Protein AF-A0A429ILK6-F1 (afdb_monomer)

Structure (mmCIF, N/CA/C/O backbone):
data_AF-A0A429ILK6-F1
#
_entry.id   AF-A0A429ILK6-F1
#
loop_
_atom_site.group_PDB
_atom_site.id
_atom_site.type_symbol
_atom_site.label_atom_id
_atom_site.label_alt_id
_atom_site.label_comp_id
_atom_site.label_asym_id
_atom_site.label_entity_id
_atom_site.label_seq_id
_atom_site.pdbx_PDB_ins_code
_atom_site.Cartn_x
_atom_site.Cartn_y
_atom_site.Cartn_z
_atom_site.occupancy
_atom_site.B_iso_or_equiv
_atom_site.auth_seq_id
_atom_site.auth_comp_id
_atom_site.auth_asym_id
_atom_site.auth_atom_id
_atom_site.pdbx_PDB_model_num
ATOM 1 N N . MET A 1 1 ? 12.399 -6.427 -43.092 1.00 39.56 1 MET A N 1
ATOM 2 C CA . MET A 1 1 ? 12.351 -5.036 -42.607 1.00 39.56 1 MET A CA 1
ATOM 3 C C . MET A 1 1 ? 11.543 -5.068 -41.330 1.00 39.56 1 MET A C 1
ATOM 5 O O . MET A 1 1 ? 10.327 -5.148 -41.401 1.00 39.56 1 MET A O 1
ATOM 9 N N . GLY A 1 2 ? 12.221 -5.224 -40.192 1.00 40.06 2 GLY A N 1
ATOM 10 C CA . GLY A 1 2 ? 11.548 -5.220 -38.898 1.00 40.06 2 GLY A CA 1
ATOM 11 C C . GLY A 1 2 ? 11.160 -3.787 -38.594 1.00 40.06 2 GLY A C 1
ATOM 12 O O . GLY A 1 2 ? 12.019 -2.909 -38.651 1.00 40.06 2 GLY A O 1
ATOM 13 N N . GLU A 1 3 ? 9.881 -3.549 -38.343 1.00 42.81 3 GLU A N 1
ATOM 14 C CA . GLU A 1 3 ? 9.401 -2.296 -37.779 1.00 42.81 3 GLU A CA 1
ATOM 15 C C . GLU A 1 3 ? 10.062 -2.149 -36.404 1.00 42.81 3 GLU A C 1
ATOM 17 O O . GLU A 1 3 ? 9.573 -2.654 -35.396 1.00 42.81 3 GLU A O 1
ATOM 22 N N . GLN A 1 4 ? 11.252 -1.542 -36.373 1.00 47.75 4 GLN A N 1
ATOM 23 C CA . GLN A 1 4 ? 11.867 -1.082 -35.141 1.00 47.75 4 GLN A CA 1
ATOM 24 C C . GLN A 1 4 ? 10.926 -0.012 -34.611 1.00 47.75 4 GLN A C 1
ATOM 26 O O . GLN A 1 4 ? 10.974 1.142 -35.040 1.00 47.75 4 GLN A O 1
ATOM 31 N N . TYR A 1 5 ? 10.030 -0.413 -33.710 1.00 50.50 5 TYR A N 1
ATOM 32 C CA . TYR A 1 5 ? 9.429 0.509 -32.768 1.00 50.50 5 TYR A CA 1
ATOM 33 C C . TYR A 1 5 ? 10.596 1.267 -32.153 1.00 50.50 5 TYR A C 1
ATOM 35 O O . TYR A 1 5 ? 11.380 0.714 -31.385 1.00 50.50 5 TYR A O 1
ATOM 43 N N . LYS A 1 6 ? 10.772 2.510 -32.600 1.00 58.59 6 LYS A N 1
ATOM 44 C CA . LYS A 1 6 ? 11.774 3.430 -32.091 1.00 58.59 6 LYS A CA 1
ATOM 45 C C . LYS A 1 6 ? 11.277 3.825 -30.708 1.00 58.59 6 LYS A C 1
ATOM 47 O O . LYS A 1 6 ? 10.579 4.821 -30.554 1.00 58.59 6 LYS A O 1
ATOM 52 N N . VAL A 1 7 ? 11.481 2.928 -29.749 1.00 66.19 7 VAL A N 1
ATOM 53 C CA . VAL A 1 7 ? 11.065 3.136 -28.373 1.00 66.19 7 VAL A CA 1
ATOM 54 C C . VAL A 1 7 ? 11.860 4.317 -27.859 1.00 66.19 7 VAL A C 1
ATOM 56 O O . VAL A 1 7 ? 13.089 4.303 -27.863 1.00 66.19 7 VAL A O 1
ATOM 59 N N . ASP A 1 8 ? 11.142 5.370 -27.481 1.00 77.44 8 ASP A N 1
ATOM 60 C CA . ASP A 1 8 ? 11.756 6.553 -26.911 1.00 77.44 8 ASP A CA 1
ATOM 61 C C . ASP A 1 8 ? 12.232 6.215 -25.492 1.00 77.44 8 ASP A C 1
ATOM 63 O O . ASP A 1 8 ? 11.462 6.192 -24.529 1.00 77.44 8 ASP A O 1
ATOM 67 N N . LEU A 1 9 ? 13.522 5.896 -25.382 1.00 76.62 9 LEU A N 1
ATOM 68 C CA . LEU A 1 9 ? 14.194 5.586 -24.122 1.00 76.62 9 LEU A CA 1
ATOM 69 C C . LEU A 1 9 ? 14.040 6.713 -23.091 1.00 76.62 9 LEU A C 1
ATOM 71 O O . LEU A 1 9 ? 13.988 6.444 -21.890 1.00 76.62 9 LEU A O 1
ATOM 75 N N . HIS A 1 10 ? 13.942 7.964 -23.549 1.00 79.12 10 HIS A N 1
ATOM 76 C CA . HIS A 1 10 ? 13.746 9.116 -22.677 1.00 79.12 10 HIS A CA 1
ATOM 77 C C . HIS A 1 10 ? 12.329 9.133 -22.095 1.00 79.12 10 HIS A C 1
ATOM 79 O O . HIS A 1 10 ? 12.144 9.432 -20.916 1.00 79.12 10 HIS A O 1
ATOM 85 N N . GLU A 1 11 ? 11.327 8.749 -22.886 1.00 82.62 11 GLU A N 1
ATOM 86 C CA . GLU A 1 11 ? 9.953 8.644 -22.395 1.00 82.62 11 GLU A CA 1
ATOM 87 C C . GLU A 1 11 ? 9.784 7.487 -21.402 1.00 82.62 11 GLU A C 1
ATOM 89 O O . GLU A 1 11 ? 9.126 7.646 -20.374 1.00 82.62 11 GLU A O 1
ATOM 94 N N . LEU A 1 12 ? 10.456 6.352 -21.623 1.00 83.75 12 LEU A N 1
ATOM 95 C CA . LEU A 1 12 ? 10.496 5.274 -20.628 1.00 83.75 12 LEU A CA 1
ATOM 96 C C . LEU A 1 12 ? 11.141 5.724 -19.306 1.00 83.75 12 LEU A C 1
ATOM 98 O O . LEU A 1 12 ? 10.641 5.376 -18.236 1.00 83.75 12 LEU A O 1
ATOM 102 N N . ASP A 1 13 ? 12.215 6.520 -19.351 1.00 81.81 13 ASP A N 1
ATOM 103 C CA . ASP A 1 13 ? 12.833 7.087 -18.144 1.00 81.81 13 ASP A CA 1
ATOM 104 C C . ASP A 1 13 ? 11.884 8.050 -17.409 1.00 81.81 13 ASP A C 1
ATOM 106 O O . ASP A 1 13 ? 11.765 7.992 -16.181 1.00 81.81 13 ASP A O 1
ATOM 110 N N . ASN A 1 14 ? 11.143 8.885 -18.146 1.00 87.38 14 ASN A N 1
ATOM 111 C CA . ASN A 1 14 ? 10.113 9.751 -17.570 1.00 87.38 14 ASN A CA 1
ATOM 112 C C . ASN A 1 14 ? 9.033 8.942 -16.844 1.00 87.38 14 ASN A C 1
ATOM 114 O O . ASN A 1 14 ? 8.695 9.260 -1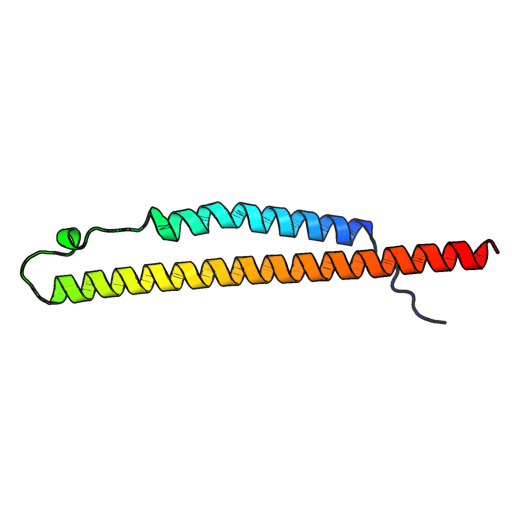5.700 1.00 87.38 14 ASN A O 1
ATOM 118 N N . VAL A 1 15 ? 8.530 7.876 -17.472 1.00 87.50 15 VAL A N 1
ATOM 119 C CA . VAL A 1 15 ? 7.517 6.987 -16.886 1.00 87.50 15 VAL A CA 1
ATOM 120 C C . VAL A 1 15 ? 8.043 6.320 -15.614 1.00 87.50 15 VAL A C 1
ATOM 122 O O . VAL A 1 15 ? 7.365 6.348 -14.588 1.00 87.50 15 VAL A O 1
ATOM 125 N N . VAL A 1 16 ? 9.275 5.796 -15.619 1.00 86.44 16 VAL A N 1
ATOM 126 C CA . VAL A 1 16 ? 9.897 5.209 -14.415 1.00 86.44 16 VAL A CA 1
ATOM 127 C C . VAL A 1 16 ? 9.979 6.235 -13.281 1.00 86.44 16 VAL A C 1
ATOM 129 O O . VAL A 1 16 ? 9.636 5.924 -12.138 1.00 86.44 16 VAL A O 1
ATOM 132 N N . ARG A 1 17 ? 10.390 7.475 -13.571 1.00 89.12 17 ARG A N 1
ATOM 133 C CA . ARG A 1 17 ? 10.458 8.545 -12.560 1.00 89.12 17 ARG A CA 1
ATOM 134 C C . ARG A 1 17 ? 9.082 8.911 -12.011 1.00 89.12 17 ARG A C 1
ATOM 136 O O . ARG A 1 17 ? 8.960 9.136 -10.808 1.00 89.12 17 ARG A O 1
ATOM 143 N N . GLN A 1 18 ? 8.062 8.979 -12.864 1.00 91.81 18 GLN A N 1
ATOM 144 C CA . GLN A 1 18 ? 6.688 9.258 -12.444 1.00 91.81 18 GLN A CA 1
ATOM 145 C C . GLN A 1 18 ? 6.135 8.142 -11.553 1.00 91.81 18 GLN A C 1
ATOM 147 O O . GLN A 1 18 ? 5.574 8.440 -10.502 1.00 91.81 18 GLN A O 1
ATOM 152 N N . LEU A 1 19 ? 6.363 6.874 -11.909 1.00 89.38 19 LEU A N 1
ATOM 153 C CA . LEU A 1 19 ? 5.956 5.726 -11.094 1.00 89.38 19 LEU A CA 1
ATOM 154 C C . LEU A 1 19 ? 6.667 5.711 -9.735 1.00 89.38 19 LEU A C 1
ATOM 156 O O . LEU A 1 19 ? 6.014 5.520 -8.714 1.00 89.38 19 LEU A O 1
ATOM 160 N N . LYS A 1 20 ? 7.977 5.994 -9.693 1.00 86.88 20 LYS A N 1
ATOM 161 C CA . LYS A 1 20 ? 8.737 6.092 -8.431 1.00 86.88 20 LYS A CA 1
ATOM 162 C C . LYS A 1 20 ? 8.232 7.230 -7.535 1.00 86.88 20 LYS A C 1
ATOM 164 O O . LYS A 1 20 ? 8.152 7.055 -6.323 1.00 86.88 20 LYS A O 1
ATOM 169 N N . ARG A 1 21 ? 7.856 8.379 -8.111 1.00 92.50 21 ARG A N 1
ATOM 170 C CA . ARG A 1 21 ? 7.221 9.476 -7.354 1.00 92.50 21 ARG A CA 1
ATOM 171 C C . ARG A 1 21 ? 5.861 9.067 -6.811 1.00 92.50 21 ARG A C 1
ATOM 173 O O . ARG A 1 21 ? 5.640 9.195 -5.617 1.00 92.50 21 ARG A O 1
ATOM 180 N N . LEU A 1 22 ? 5.005 8.503 -7.662 1.00 90.25 22 LEU A N 1
ATOM 181 C CA . LEU A 1 22 ? 3.683 8.034 -7.260 1.00 90.25 22 LEU A CA 1
ATOM 182 C C . LEU A 1 22 ? 3.770 6.976 -6.148 1.00 90.25 22 LEU A C 1
ATOM 184 O O . LEU A 1 22 ? 2.972 6.997 -5.219 1.00 90.25 22 LEU A O 1
ATOM 188 N N . GLN A 1 23 ? 4.758 6.078 -6.205 1.00 88.75 23 GLN A N 1
ATOM 189 C CA . GLN A 1 23 ? 5.022 5.117 -5.134 1.00 88.75 23 GLN A CA 1
ATOM 190 C C . GLN A 1 23 ? 5.337 5.815 -3.803 1.00 88.75 23 GLN A C 1
ATOM 192 O O . GLN A 1 23 ? 4.793 5.414 -2.776 1.00 88.75 23 GLN A O 1
ATOM 197 N N . GLY A 1 24 ? 6.187 6.848 -3.823 1.00 89.25 24 GLY A N 1
ATOM 198 C CA . GLY A 1 24 ? 6.511 7.643 -2.636 1.00 89.25 24 GLY A CA 1
ATOM 199 C C . GLY A 1 24 ? 5.314 8.440 -2.110 1.00 89.25 24 GLY A C 1
ATOM 200 O O . GLY A 1 24 ? 5.066 8.452 -0.909 1.00 89.25 24 GLY A O 1
ATOM 201 N N . ASP A 1 25 ? 4.509 9.027 -2.998 1.00 91.69 25 ASP A N 1
ATOM 202 C CA . ASP A 1 25 ? 3.290 9.758 -2.622 1.00 91.69 25 ASP A CA 1
ATOM 203 C C . ASP A 1 25 ? 2.256 8.838 -1.937 1.00 91.69 25 ASP A C 1
ATOM 205 O O . ASP A 1 25 ? 1.462 9.284 -1.110 1.00 91.69 25 ASP A O 1
ATOM 209 N N . MET A 1 26 ? 2.287 7.533 -2.233 1.00 90.38 26 MET A N 1
ATOM 210 C CA . MET A 1 26 ? 1.428 6.517 -1.612 1.00 90.38 26 MET A CA 1
ATOM 211 C C . MET A 1 26 ? 1.859 6.112 -0.190 1.00 90.38 26 MET A C 1
ATOM 213 O O . MET A 1 26 ? 1.064 5.491 0.526 1.00 90.38 26 MET A O 1
ATOM 217 N N . ASP A 1 27 ? 3.065 6.475 0.262 1.00 90.44 27 ASP A N 1
ATOM 218 C CA . ASP A 1 27 ? 3.529 6.156 1.618 1.00 90.44 27 ASP A CA 1
ATOM 219 C C . ASP A 1 27 ? 2.741 6.914 2.694 1.00 90.44 27 ASP A C 1
ATOM 221 O O . ASP A 1 27 ? 2.386 6.330 3.721 1.00 90.44 27 ASP A O 1
ATOM 225 N N . GLU A 1 28 ? 2.396 8.185 2.461 1.00 91.00 28 GLU A N 1
ATOM 226 C CA . GLU A 1 28 ? 1.613 8.979 3.418 1.00 91.00 28 GLU A CA 1
ATOM 227 C C . GLU A 1 28 ? 0.204 8.384 3.648 1.00 91.00 28 GLU A C 1
ATOM 229 O O . GLU A 1 28 ? -0.152 8.139 4.807 1.00 91.00 28 GLU A O 1
ATOM 234 N N . PRO A 1 29 ? -0.605 8.082 2.610 1.00 90.12 29 PRO A N 1
ATOM 235 C CA . PRO A 1 29 ? -1.870 7.367 2.775 1.00 90.12 29 PRO A CA 1
ATOM 236 C C . PRO A 1 29 ? -1.720 6.021 3.496 1.00 90.12 29 PRO A C 1
ATOM 238 O O . PRO A 1 29 ? -2.521 5.712 4.379 1.00 90.12 29 PRO A O 1
ATOM 241 N N . SER A 1 30 ? -0.679 5.244 3.171 1.00 90.75 30 SER A N 1
ATOM 242 C CA . SER A 1 30 ? -0.388 3.952 3.813 1.00 90.75 30 SER A CA 1
ATOM 243 C C . SER A 1 30 ? -0.156 4.105 5.317 1.00 90.75 30 SER A C 1
ATOM 245 O O . SER A 1 30 ? -0.725 3.366 6.126 1.00 90.7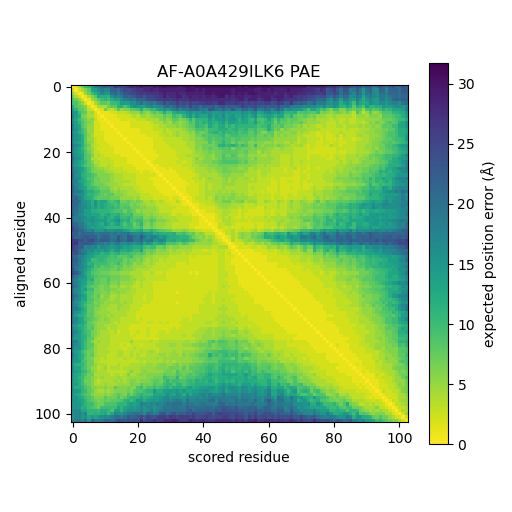5 30 SER A O 1
ATOM 247 N N . GLN A 1 31 ? 0.622 5.114 5.715 1.00 92.69 31 GLN A N 1
ATOM 248 C CA . GLN A 1 31 ? 0.854 5.426 7.123 1.00 92.69 31 GLN A CA 1
ATOM 249 C C . GLN A 1 31 ? -0.405 5.937 7.824 1.00 92.69 31 GLN A C 1
ATOM 251 O O . GLN A 1 31 ? -0.693 5.501 8.939 1.00 92.69 31 GLN A O 1
ATOM 256 N N . LYS A 1 32 ? -1.185 6.816 7.184 1.00 92.81 32 LYS A N 1
ATOM 257 C CA . LYS A 1 32 ? -2.428 7.340 7.771 1.00 92.81 32 LYS A CA 1
ATOM 258 C C . LYS A 1 32 ? -3.434 6.233 8.045 1.00 92.81 32 LYS A C 1
ATOM 260 O O . LYS A 1 32 ? -3.968 6.171 9.149 1.00 92.81 32 LYS A O 1
ATOM 265 N N . VAL A 1 33 ? -3.652 5.333 7.088 1.00 90.69 33 VAL A N 1
ATOM 266 C CA . VAL A 1 33 ? -4.556 4.192 7.283 1.00 90.69 33 VAL A CA 1
ATOM 267 C C . VAL A 1 33 ? -4.074 3.317 8.442 1.00 90.69 33 VAL A C 1
ATOM 269 O O . VAL A 1 33 ? -4.874 2.962 9.299 1.00 90.69 33 VAL A O 1
ATOM 272 N N . LYS A 1 34 ? -2.772 3.028 8.538 1.00 88.38 34 LYS A N 1
ATOM 273 C CA . LYS A 1 34 ? -2.232 2.152 9.591 1.00 88.38 34 LYS A CA 1
ATOM 274 C C . LYS A 1 34 ? -2.203 2.765 10.986 1.00 88.38 34 LYS A C 1
ATOM 276 O O . LYS A 1 34 ? -2.394 2.038 11.952 1.00 88.38 34 LYS A O 1
ATOM 281 N N . TYR A 1 35 ? -1.914 4.056 11.106 1.00 89.38 35 TYR A N 1
ATOM 282 C CA . TYR A 1 35 ? -1.578 4.657 12.401 1.00 89.38 35 TYR A CA 1
ATOM 283 C C . TYR A 1 35 ? -2.517 5.781 12.825 1.00 89.38 35 TYR A C 1
ATOM 285 O O . TYR A 1 35 ? -2.633 6.054 14.015 1.00 89.38 35 TYR A O 1
ATOM 293 N N . SER A 1 36 ? -3.182 6.445 11.879 1.00 90.31 36 SER A N 1
ATOM 294 C CA . SER A 1 36 ? -4.039 7.605 12.159 1.00 90.31 36 SER A CA 1
ATOM 295 C C . SER A 1 36 ? -5.527 7.268 12.224 1.00 90.31 36 SER A C 1
ATOM 297 O O . SER A 1 36 ? -6.318 8.152 12.540 1.00 90.31 36 SER A O 1
ATOM 299 N N . THR A 1 37 ? -5.915 6.023 11.940 1.00 89.94 37 THR A N 1
ATOM 300 C CA . THR A 1 37 ? -7.312 5.569 12.046 1.00 89.94 37 THR A CA 1
ATOM 301 C C . THR A 1 37 ? -7.583 4.735 13.293 1.00 89.94 37 THR A C 1
ATOM 303 O O . THR A 1 37 ? -8.728 4.407 13.554 1.00 89.94 37 THR A O 1
ATOM 306 N N . THR A 1 38 ? -6.569 4.420 14.102 1.00 89.62 38 THR A N 1
ATOM 307 C CA . THR A 1 38 ? -6.742 3.567 15.282 1.00 89.62 38 THR A CA 1
ATOM 308 C C . THR A 1 38 ? -7.648 4.227 16.322 1.00 89.62 38 THR A C 1
ATOM 310 O O . THR A 1 38 ? -7.305 5.262 16.897 1.00 89.62 38 THR A O 1
ATOM 313 N N . ILE A 1 39 ? -8.777 3.583 16.618 1.00 90.12 39 ILE A N 1
ATOM 314 C CA . ILE A 1 39 ? -9.720 3.999 17.658 1.00 90.12 39 ILE A CA 1
ATOM 315 C C . ILE A 1 39 ? -9.629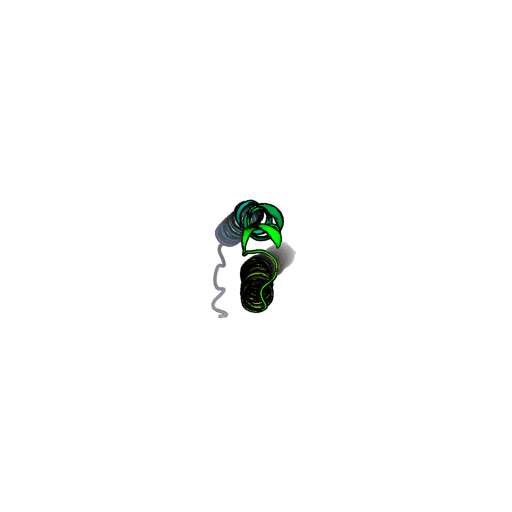 3.003 18.824 1.00 90.12 39 ILE A C 1
ATOM 317 O O . ILE A 1 39 ? -9.731 1.794 18.611 1.00 90.12 39 ILE A O 1
ATOM 321 N N . PRO A 1 40 ? -9.437 3.459 20.076 1.00 90.19 40 PRO A N 1
ATOM 322 C CA . PRO A 1 40 ? -9.418 2.553 21.216 1.00 90.19 40 PRO A CA 1
ATOM 323 C C . PRO A 1 40 ? -10.787 1.889 21.395 1.00 90.19 40 PRO A C 1
ATOM 325 O O . PRO A 1 40 ? -11.817 2.553 21.308 1.00 90.19 40 PRO A O 1
ATOM 328 N N . LYS A 1 41 ? -10.806 0.592 21.734 1.00 87.62 41 LYS A N 1
ATOM 329 C CA . LYS A 1 41 ? -12.051 -0.189 21.893 1.00 87.62 41 LYS A CA 1
ATOM 330 C C . LYS A 1 41 ? -13.063 0.462 22.840 1.00 87.62 41 LYS A C 1
ATOM 332 O O . LYS A 1 41 ? -14.261 0.422 22.600 1.00 87.62 41 LYS A O 1
ATOM 337 N N . THR A 1 42 ? -12.569 1.130 23.879 1.00 88.38 42 THR A N 1
ATOM 338 C CA . THR A 1 42 ? -13.383 1.860 24.859 1.00 88.38 42 THR A CA 1
ATOM 339 C C . THR A 1 42 ? -14.165 3.036 24.271 1.00 88.38 42 THR A C 1
ATOM 341 O O . THR A 1 42 ? -15.147 3.459 24.876 1.00 88.38 42 THR A O 1
ATOM 344 N N . ALA A 1 43 ? -13.762 3.573 23.115 1.00 90.56 43 ALA A N 1
ATOM 345 C CA . ALA A 1 43 ? -14.479 4.650 22.437 1.00 90.56 43 ALA A CA 1
ATOM 346 C C . ALA A 1 43 ? -15.729 4.159 21.688 1.00 90.56 43 ALA A C 1
ATOM 348 O O . ALA A 1 43 ? -16.620 4.962 21.428 1.00 90.56 43 ALA A O 1
ATOM 349 N N . PHE A 1 44 ? -15.831 2.859 21.387 1.00 88.94 44 PHE A N 1
ATOM 350 C CA . PHE A 1 44 ? -17.028 2.263 20.777 1.00 88.94 44 PHE A CA 1
ATOM 351 C C . PHE A 1 44 ? -18.127 1.945 21.796 1.00 88.94 44 PHE A C 1
ATOM 353 O O . PHE A 1 44 ? -19.267 1.683 21.420 1.00 88.94 44 PHE A O 1
ATOM 360 N N . GLY A 1 45 ? -17.800 1.990 23.086 1.00 88.31 45 GLY A N 1
ATOM 361 C CA . GLY A 1 45 ? -18.716 1.669 24.169 1.00 88.31 45 GLY A CA 1
ATOM 362 C C . GLY A 1 45 ? -18.053 0.819 25.244 1.00 88.31 45 GLY A C 1
ATOM 363 O O . GLY A 1 45 ? -16.925 0.346 25.096 1.00 88.31 45 GLY A O 1
ATOM 364 N N . LYS A 1 46 ? -18.761 0.634 26.357 1.00 84.19 46 LYS A N 1
ATOM 365 C CA . LYS A 1 46 ? -18.313 -0.191 27.478 1.00 84.19 46 LYS A CA 1
ATOM 366 C C . LYS A 1 46 ? -19.473 -1.055 27.963 1.00 84.19 46 LYS A C 1
ATOM 368 O O . LYS A 1 46 ? -20.595 -0.568 28.042 1.00 84.19 46 LYS A O 1
ATOM 373 N N . ASP A 1 47 ? -19.172 -2.304 28.312 1.00 80.25 47 ASP A N 1
ATOM 374 C CA . ASP A 1 47 ? -20.087 -3.239 28.979 1.00 80.25 47 ASP A CA 1
ATOM 375 C C . ASP A 1 47 ? -21.320 -3.669 28.140 1.00 80.25 47 ASP A C 1
ATOM 377 O O . ASP A 1 47 ? -22.340 -4.062 28.703 1.00 80.25 47 ASP A O 1
ATOM 381 N N . PHE A 1 48 ? -21.221 -3.660 26.800 1.00 85.81 48 PHE A N 1
ATOM 382 C CA . PHE A 1 48 ? -22.199 -4.294 25.896 1.00 85.81 48 PHE A CA 1
ATOM 383 C C . PHE A 1 48 ? -21.524 -4.992 24.699 1.00 85.81 48 PHE A C 1
ATOM 385 O O . PHE A 1 48 ? -20.410 -4.633 24.310 1.00 85.81 48 PHE A O 1
ATOM 392 N N . LEU A 1 49 ? -22.178 -6.021 24.148 1.00 86.19 49 LEU A N 1
ATOM 393 C CA . LEU A 1 49 ? -21.613 -6.900 23.111 1.00 86.19 49 LEU A CA 1
ATOM 394 C C . LEU A 1 49 ? -21.373 -6.153 21.798 1.00 86.19 49 LEU A C 1
ATOM 396 O O . LEU A 1 49 ? -20.309 -6.283 21.200 1.00 86.19 49 LEU A O 1
ATOM 400 N N . GLU A 1 50 ? -22.309 -5.293 21.413 1.00 89.00 50 GLU A N 1
ATOM 401 C CA . GLU A 1 50 ? -22.282 -4.555 20.153 1.00 89.00 50 GLU A CA 1
ATOM 402 C C . GLU A 1 50 ? -21.096 -3.572 20.078 1.00 89.00 50 GLU A C 1
ATOM 404 O O . GLU A 1 50 ? -20.649 -3.230 18.985 1.00 89.00 50 GLU A O 1
ATOM 409 N N . ALA A 1 51 ? -20.517 -3.163 21.218 1.00 89.69 51 ALA A N 1
ATOM 410 C CA . ALA A 1 51 ? -19.277 -2.382 21.251 1.00 89.69 51 ALA A CA 1
ATOM 411 C C . ALA A 1 51 ? -18.076 -3.202 20.759 1.00 89.69 51 ALA A C 1
ATOM 413 O O . ALA A 1 51 ? -17.172 -2.666 20.119 1.00 89.69 51 ALA A O 1
ATOM 414 N N . THR A 1 52 ? -18.069 -4.505 21.056 1.00 89.00 52 THR A N 1
ATOM 415 C CA . THR A 1 52 ? -17.035 -5.431 20.580 1.00 89.00 52 THR A CA 1
ATOM 416 C C . THR A 1 52 ? -17.191 -5.656 19.086 1.00 89.00 52 THR A C 1
ATOM 418 O O . THR A 1 52 ? -16.205 -5.536 18.365 1.00 89.00 52 THR A O 1
ATOM 421 N N . ASP A 1 53 ? -18.419 -5.892 18.619 1.00 91.81 53 ASP A N 1
ATOM 422 C CA . ASP A 1 53 ? -18.704 -6.096 17.196 1.00 91.81 53 ASP A CA 1
ATOM 423 C C . ASP A 1 53 ? -18.317 -4.864 16.368 1.00 91.81 53 ASP A C 1
ATOM 425 O O . ASP A 1 53 ? -17.683 -4.989 15.322 1.00 91.81 53 ASP A O 1
ATOM 429 N N . LEU A 1 54 ? -18.628 -3.660 16.861 1.00 92.25 54 LEU A N 1
ATOM 430 C CA . LEU A 1 54 ? -18.282 -2.412 16.182 1.00 92.25 54 LEU A CA 1
ATOM 431 C C . LEU A 1 54 ? -16.769 -2.149 16.170 1.00 92.25 54 LEU A C 1
ATOM 433 O O . LEU A 1 54 ? -16.234 -1.720 15.148 1.00 92.25 54 LEU A O 1
ATOM 437 N N . ALA A 1 55 ? -16.071 -2.429 17.275 1.00 92.62 55 ALA A N 1
ATOM 438 C CA . ALA A 1 55 ? -14.616 -2.315 17.334 1.00 92.62 55 ALA A CA 1
ATOM 439 C C . ALA A 1 55 ? -13.928 -3.316 16.391 1.00 92.62 55 ALA A C 1
ATOM 441 O O . ALA A 1 55 ? -12.989 -2.952 15.691 1.00 92.62 55 ALA A O 1
ATOM 442 N N . SER A 1 56 ? -14.418 -4.555 16.329 1.00 92.44 56 SER A N 1
ATOM 443 C CA . SER A 1 56 ? -13.924 -5.566 15.391 1.00 92.44 56 SER A CA 1
ATOM 444 C C . SER A 1 56 ? -14.180 -5.173 13.938 1.00 92.44 56 SER A C 1
ATOM 446 O O . SER A 1 56 ? -13.258 -5.215 13.134 1.00 92.44 56 SER A O 1
ATOM 448 N N . ALA A 1 57 ? -15.383 -4.696 13.608 1.00 94.94 57 ALA A N 1
ATOM 449 C CA . ALA A 1 57 ? -15.682 -4.203 12.265 1.00 94.94 57 ALA A CA 1
ATOM 450 C C . ALA A 1 57 ? -14.778 -3.023 11.863 1.00 94.94 57 ALA A C 1
ATOM 452 O O . ALA A 1 57 ? -14.397 -2.893 10.700 1.00 94.94 57 ALA A O 1
ATOM 453 N N . HIS A 1 58 ? -14.418 -2.160 12.817 1.00 94.69 58 HIS A N 1
ATOM 454 C CA . HIS A 1 58 ? -13.442 -1.101 12.588 1.00 94.69 58 HIS A CA 1
ATOM 455 C C . HIS A 1 58 ? -12.042 -1.658 12.286 1.00 94.69 58 HIS A C 1
ATOM 457 O O . HIS A 1 58 ? -11.426 -1.233 11.306 1.00 94.69 58 HIS A O 1
ATOM 463 N N . ASP A 1 59 ? -11.555 -2.606 13.093 1.00 93.38 59 ASP A N 1
ATOM 464 C CA . ASP A 1 59 ? -10.259 -3.265 12.881 1.00 93.38 59 ASP A CA 1
ATOM 465 C C . ASP A 1 59 ? -10.206 -3.937 11.489 1.00 93.38 59 ASP A C 1
ATOM 467 O O . ASP A 1 59 ? -9.245 -3.737 10.740 1.00 93.38 59 ASP A O 1
ATOM 471 N N . ASP A 1 60 ? -11.280 -4.628 11.089 1.00 95.44 60 ASP A N 1
ATOM 472 C CA . ASP A 1 60 ? -11.410 -5.268 9.773 1.00 95.44 60 ASP A CA 1
ATOM 473 C C . ASP A 1 60 ? -11.355 -4.246 8.622 1.00 95.44 60 ASP A C 1
ATOM 475 O O . ASP A 1 60 ? -10.697 -4.467 7.601 1.00 95.44 60 ASP A O 1
ATOM 479 N N . MET A 1 61 ? -12.017 -3.091 8.770 1.00 94.81 61 MET A N 1
ATOM 480 C CA . MET A 1 61 ? -11.964 -2.016 7.771 1.00 94.81 61 MET A CA 1
ATOM 481 C C . MET A 1 61 ? -10.561 -1.410 7.653 1.00 94.81 61 MET A C 1
ATOM 483 O O . MET A 1 61 ? -10.090 -1.157 6.540 1.00 94.81 61 MET A O 1
ATOM 487 N N . GLN A 1 62 ? -9.881 -1.191 8.780 1.00 93.94 62 GLN A N 1
ATOM 488 C CA . GLN A 1 62 ? -8.510 -0.684 8.804 1.00 93.94 62 GLN A CA 1
ATOM 489 C C . GLN A 1 62 ? -7.542 -1.657 8.115 1.00 93.94 62 GLN A C 1
ATOM 491 O O . GLN A 1 62 ? -6.675 -1.238 7.332 1.00 93.94 62 GLN A O 1
ATOM 496 N N . GLU A 1 63 ? -7.703 -2.958 8.358 1.00 94.69 63 GLU A N 1
ATOM 497 C CA . GLU A 1 63 ? -6.941 -3.997 7.674 1.00 94.69 63 GLU A CA 1
ATOM 498 C C . GLU A 1 63 ? -7.227 -3.996 6.169 1.00 94.69 63 GLU A C 1
ATOM 500 O O . GLU A 1 63 ? -6.292 -3.921 5.366 1.00 94.69 63 GLU A O 1
ATOM 505 N N . TYR A 1 64 ? -8.500 -4.010 5.772 1.00 95.75 64 TYR A N 1
ATOM 506 C CA . TYR A 1 64 ? -8.895 -4.010 4.365 1.00 95.75 64 TYR A CA 1
ATOM 507 C C . TYR A 1 64 ? -8.308 -2.815 3.603 1.00 95.75 64 TYR A C 1
ATOM 509 O O . TYR A 1 64 ? -7.686 -2.982 2.551 1.00 95.75 64 TYR A O 1
ATOM 517 N N . MET A 1 65 ? -8.420 -1.604 4.155 1.00 93.88 65 MET A N 1
ATOM 518 C CA . MET A 1 65 ? -7.828 -0.414 3.540 1.00 93.88 65 MET A CA 1
ATOM 519 C C . MET A 1 65 ? -6.301 -0.519 3.432 1.00 93.88 65 MET A C 1
ATOM 521 O O . MET A 1 65 ? -5.725 -0.114 2.420 1.00 93.88 65 MET A O 1
ATOM 525 N N . SER A 1 66 ? -5.640 -1.102 4.437 1.00 93.12 66 SER A N 1
ATOM 526 C CA . SER A 1 66 ? -4.192 -1.335 4.405 1.00 93.12 66 SER A CA 1
ATOM 527 C C . SER A 1 66 ? -3.794 -2.295 3.282 1.00 93.12 66 SER A C 1
ATOM 529 O O . SER A 1 66 ? -2.783 -2.076 2.610 1.00 93.12 66 SER A O 1
ATOM 531 N N . GLN A 1 67 ? -4.587 -3.344 3.049 1.00 94.94 67 GLN A N 1
ATOM 532 C CA . GLN A 1 67 ? -4.367 -4.299 1.962 1.00 94.94 67 GLN A CA 1
ATOM 533 C C . GLN A 1 67 ? -4.566 -3.645 0.585 1.00 94.94 67 GLN A C 1
ATOM 535 O O . GLN A 1 67 ? -3.736 -3.842 -0.302 1.00 94.94 67 GLN A O 1
ATOM 540 N N . VAL A 1 68 ? -5.603 -2.815 0.416 1.00 94.00 68 VAL A N 1
ATOM 541 C CA . VAL A 1 68 ? -5.864 -2.076 -0.834 1.00 94.00 68 VAL A CA 1
ATOM 542 C C . VAL A 1 68 ? -4.712 -1.130 -1.176 1.00 94.00 68 VAL A C 1
ATOM 544 O O . VAL A 1 68 ? -4.199 -1.162 -2.295 1.00 94.00 68 VAL A O 1
ATOM 547 N N . VAL A 1 69 ? -4.264 -0.315 -0.214 1.00 91.69 69 VAL A N 1
ATOM 548 C CA . VAL A 1 69 ? -3.136 0.609 -0.422 1.00 91.69 69 VAL A CA 1
ATOM 549 C C . VAL A 1 69 ? -1.868 -0.157 -0.791 1.00 91.69 69 VAL A C 1
ATOM 551 O O . VAL A 1 69 ? -1.175 0.216 -1.738 1.00 91.69 69 VAL A O 1
ATOM 554 N N . LYS A 1 70 ? -1.593 -1.269 -0.100 1.00 91.50 70 LYS A N 1
ATOM 555 C CA . LYS A 1 70 ? -0.441 -2.119 -0.402 1.00 91.50 70 LYS A CA 1
ATOM 556 C C . LYS A 1 70 ? -0.505 -2.701 -1.817 1.00 91.50 70 LYS A C 1
ATOM 558 O O . LYS A 1 70 ? 0.493 -2.647 -2.525 1.00 91.50 70 LYS A O 1
ATOM 563 N N . ALA A 1 71 ? -1.662 -3.204 -2.248 1.00 92.88 71 ALA A N 1
ATOM 564 C CA . ALA A 1 71 ? -1.831 -3.754 -3.592 1.00 92.88 71 ALA A CA 1
ATOM 565 C C . ALA A 1 71 ? -1.560 -2.705 -4.685 1.00 92.88 71 ALA A C 1
ATOM 567 O O . ALA A 1 71 ? -0.935 -3.016 -5.698 1.00 92.88 71 ALA A O 1
ATOM 568 N N . LEU A 1 72 ? -1.973 -1.451 -4.466 1.00 90.19 72 LEU A N 1
ATOM 569 C CA . LEU A 1 72 ? -1.657 -0.343 -5.371 1.00 90.19 72 LEU A CA 1
ATOM 570 C C . LEU A 1 72 ? -0.152 -0.041 -5.407 1.00 90.19 72 LEU A C 1
ATOM 572 O O . LEU A 1 72 ? 0.406 0.124 -6.490 1.00 90.19 72 LEU A O 1
ATOM 576 N N . GLN A 1 73 ? 0.516 -0.005 -4.249 1.00 91.31 73 GLN A N 1
ATOM 577 C CA . GLN A 1 73 ? 1.970 0.191 -4.180 1.00 91.31 73 GLN A CA 1
ATOM 578 C C . GLN A 1 73 ? 2.735 -0.938 -4.886 1.00 91.31 73 GLN A C 1
ATOM 580 O O . GLN A 1 73 ? 3.667 -0.665 -5.642 1.00 91.31 73 GLN A O 1
ATOM 585 N N . ASP A 1 74 ? 2.324 -2.191 -4.677 1.00 92.62 74 ASP A N 1
ATOM 586 C CA . ASP A 1 74 ? 2.920 -3.354 -5.337 1.00 92.62 74 ASP A CA 1
ATOM 587 C C . ASP A 1 74 ? 2.719 -3.287 -6.862 1.00 92.62 74 ASP A C 1
ATOM 589 O O . ASP A 1 74 ? 3.670 -3.505 -7.609 1.00 92.62 74 ASP A O 1
ATOM 593 N N . LEU A 1 75 ? 1.534 -2.883 -7.338 1.00 91.44 75 LEU A N 1
ATOM 594 C CA . LEU A 1 75 ? 1.271 -2.689 -8.767 1.00 91.44 75 LEU A CA 1
ATOM 595 C C . LEU A 1 75 ? 2.171 -1.608 -9.385 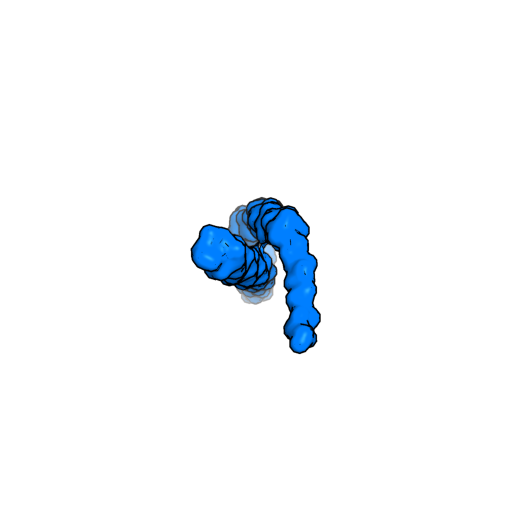1.00 91.44 75 LEU A C 1
ATOM 597 O O . LEU A 1 75 ? 2.735 -1.814 -10.461 1.00 91.44 75 LEU A O 1
ATOM 601 N N . ILE A 1 76 ? 2.318 -0.462 -8.712 1.00 89.38 76 ILE A N 1
ATOM 602 C CA . ILE A 1 76 ? 3.187 0.634 -9.167 1.00 89.38 76 ILE A CA 1
ATOM 603 C C . ILE A 1 76 ? 4.642 0.160 -9.245 1.00 89.38 76 ILE A C 1
ATOM 605 O O . ILE A 1 76 ? 5.310 0.421 -10.249 1.00 89.38 76 ILE A O 1
ATOM 609 N N . ARG A 1 77 ? 5.121 -0.571 -8.227 1.00 90.31 77 ARG A N 1
ATOM 610 C CA . ARG A 1 77 ? 6.473 -1.145 -8.218 1.00 90.31 77 ARG A CA 1
ATOM 611 C 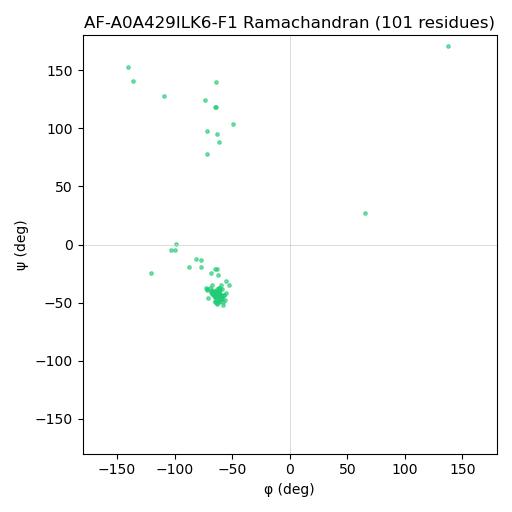C . ARG A 1 77 ? 6.668 -2.112 -9.382 1.00 90.31 77 ARG A C 1
ATOM 613 O O . ARG A 1 77 ? 7.632 -1.973 -10.125 1.00 90.31 77 ARG A O 1
ATOM 620 N N . ASP A 1 78 ? 5.734 -3.036 -9.589 1.00 91.88 78 ASP A N 1
ATOM 621 C CA . ASP A 1 78 ? 5.824 -4.038 -10.651 1.00 91.88 78 ASP A CA 1
ATOM 622 C C . ASP A 1 78 ? 5.870 -3.401 -12.049 1.00 91.88 78 ASP A C 1
ATOM 624 O O . ASP A 1 78 ? 6.616 -3.857 -12.921 1.00 91.88 78 ASP A O 1
ATOM 628 N N . PHE A 1 79 ? 5.089 -2.342 -12.286 1.00 87.31 79 PHE A N 1
ATOM 629 C CA . PHE A 1 79 ? 5.166 -1.577 -13.532 1.00 87.31 79 PHE A CA 1
ATOM 630 C C . PHE A 1 79 ? 6.482 -0.808 -13.658 1.00 87.31 79 PHE A C 1
ATOM 632 O O . PHE A 1 79 ? 7.060 -0.789 -14.748 1.00 87.31 79 PHE A O 1
ATOM 639 N N . GLY A 1 80 ? 6.979 -0.216 -12.569 1.00 89.31 80 GLY A N 1
ATOM 640 C CA . GLY A 1 80 ? 8.280 0.452 -12.532 1.00 89.31 80 GLY A CA 1
ATOM 641 C C . GLY A 1 80 ? 9.415 -0.499 -12.916 1.00 89.31 80 GLY A C 1
ATOM 642 O O . GLY A 1 80 ? 10.149 -0.222 -13.864 1.00 89.31 80 GLY A O 1
ATOM 643 N N . ASP A 1 81 ? 9.481 -1.662 -12.269 1.00 89.62 81 ASP A N 1
ATOM 644 C CA . ASP A 1 81 ? 10.498 -2.692 -12.504 1.00 89.62 81 ASP A CA 1
ATOM 645 C C . ASP A 1 81 ? 10.447 -3.238 -13.939 1.00 89.62 81 ASP A C 1
ATOM 647 O O . ASP A 1 81 ? 11.481 -3.427 -14.585 1.00 89.62 81 ASP A O 1
ATOM 651 N N . LYS A 1 82 ? 9.244 -3.488 -14.475 1.00 89.19 82 LYS A N 1
ATOM 652 C CA . LYS A 1 82 ? 9.071 -3.936 -15.869 1.00 89.19 82 LYS A CA 1
ATOM 653 C C . LYS A 1 82 ? 9.510 -2.870 -16.869 1.00 89.19 82 LYS A C 1
ATOM 655 O O . LYS A 1 82 ? 10.135 -3.210 -17.872 1.00 89.19 82 LYS A O 1
ATOM 660 N N . THR A 1 83 ? 9.201 -1.603 -16.602 1.00 86.81 83 THR A N 1
ATOM 661 C CA . THR A 1 83 ? 9.588 -0.481 -17.469 1.00 86.81 83 THR A CA 1
ATOM 662 C C . THR A 1 83 ? 11.104 -0.288 -17.457 1.00 86.81 83 THR A C 1
ATOM 664 O O . THR A 1 83 ? 11.707 -0.140 -18.517 1.00 86.81 83 THR A O 1
ATOM 667 N N . GLU A 1 84 ? 11.737 -0.386 -16.285 1.00 86.56 84 GLU A N 1
ATOM 668 C CA . GLU A 1 84 ? 13.193 -0.305 -16.129 1.00 86.56 84 GLU A CA 1
ATOM 669 C C . GLU A 1 84 ? 13.908 -1.451 -16.865 1.00 86.56 84 GLU A C 1
ATOM 671 O O . GLU A 1 84 ? 14.843 -1.208 -17.627 1.00 86.56 84 GLU A O 1
ATOM 676 N N . ARG A 1 85 ? 13.407 -2.690 -16.745 1.00 88.88 85 ARG A N 1
ATOM 677 C CA . ARG A 1 85 ? 13.927 -3.840 -17.510 1.00 88.88 85 ARG A CA 1
ATOM 678 C C . ARG A 1 85 ? 13.775 -3.667 -19.018 1.00 88.88 85 ARG A C 1
ATOM 680 O O . ARG A 1 85 ? 14.703 -3.971 -19.759 1.00 88.88 85 ARG A O 1
ATOM 687 N N . SER A 1 86 ? 12.608 -3.200 -19.463 1.00 86.69 86 SER A N 1
ATOM 688 C CA . SER A 1 86 ? 12.334 -2.947 -20.881 1.00 86.69 86 SER A CA 1
ATOM 689 C C . SER A 1 86 ? 13.325 -1.930 -21.444 1.00 86.69 86 SER A C 1
ATOM 691 O O . SER A 1 86 ? 13.955 -2.181 -22.467 1.00 86.69 86 SER A O 1
ATOM 693 N N . ARG A 1 87 ? 13.540 -0.820 -20.728 1.00 83.25 87 ARG A N 1
ATOM 694 C CA . ARG A 1 87 ? 14.520 0.202 -21.100 1.00 83.25 87 ARG A CA 1
ATOM 695 C C . ARG A 1 87 ? 15.935 -0.368 -21.223 1.00 83.25 87 ARG A C 1
ATOM 697 O O . ARG A 1 87 ? 16.570 -0.120 -22.241 1.00 83.25 87 ARG A O 1
ATOM 704 N N . GLY A 1 88 ? 16.406 -1.126 -20.230 1.00 85.12 88 GLY A N 1
ATOM 705 C CA . GLY A 1 88 ? 17.742 -1.735 -20.273 1.00 85.12 88 GLY A CA 1
ATOM 706 C C . GLY A 1 88 ? 17.937 -2.624 -21.505 1.00 85.12 88 GLY A C 1
ATOM 707 O O . GLY A 1 88 ? 18.926 -2.484 -22.213 1.00 85.12 88 GLY A O 1
ATOM 708 N N . ALA A 1 89 ? 16.935 -3.442 -21.843 1.00 85.88 89 ALA A N 1
ATOM 709 C CA . ALA A 1 89 ? 16.983 -4.283 -23.040 1.00 85.88 89 ALA A CA 1
ATOM 710 C C . ALA A 1 89 ? 17.089 -3.473 -24.348 1.00 85.88 89 ALA A C 1
ATOM 712 O O . ALA A 1 89 ? 17.788 -3.887 -25.274 1.00 85.88 89 ALA A O 1
ATOM 713 N N . TYR A 1 90 ? 16.419 -2.318 -24.435 1.00 82.56 90 TYR A N 1
ATOM 714 C CA . TYR A 1 90 ? 16.544 -1.428 -25.593 1.00 82.56 90 TYR A CA 1
ATOM 715 C C . TYR A 1 90 ? 17.905 -0.711 -25.643 1.00 82.56 90 TYR A C 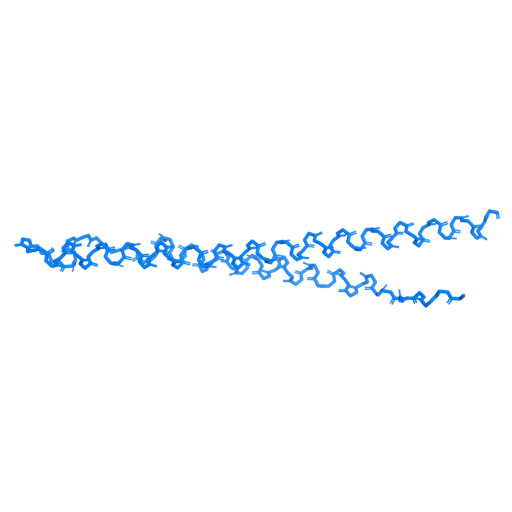1
ATOM 717 O O . TYR A 1 90 ? 18.466 -0.573 -26.729 1.00 82.56 90 TYR A O 1
ATOM 725 N N . GLU A 1 91 ? 18.453 -0.280 -24.501 1.00 82.62 91 GLU A N 1
ATOM 726 C CA . GLU A 1 91 ? 19.800 0.313 -24.423 1.00 82.62 91 GLU A CA 1
ATOM 727 C C . GLU A 1 91 ? 20.879 -0.683 -24.887 1.00 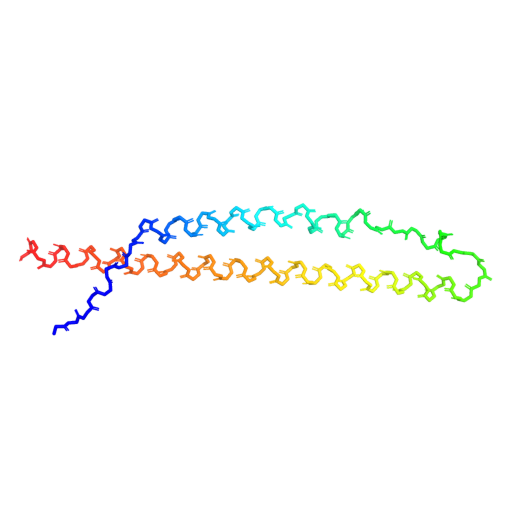82.62 91 GLU A C 1
ATOM 729 O O . GLU A 1 91 ? 21.726 -0.327 -25.712 1.00 82.62 91 GLU A O 1
ATOM 734 N N . ASP A 1 92 ? 20.794 -1.939 -24.440 1.00 83.06 92 ASP A N 1
ATOM 735 C CA . ASP A 1 92 ? 21.701 -3.020 -24.846 1.00 83.06 92 ASP A CA 1
ATOM 736 C C . ASP A 1 92 ? 21.607 -3.289 -26.358 1.00 83.06 92 ASP A C 1
ATOM 738 O O . ASP A 1 92 ? 22.621 -3.346 -27.059 1.00 83.06 92 ASP A O 1
ATOM 742 N N . GLN A 1 93 ? 20.385 -3.365 -26.899 1.00 81.62 93 GLN A N 1
ATOM 743 C CA . G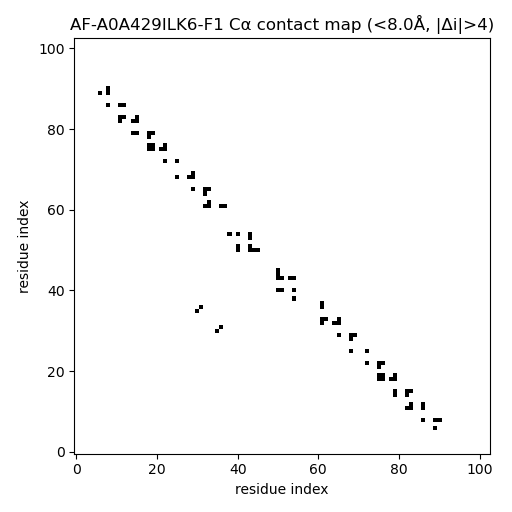LN A 1 93 ? 20.160 -3.580 -28.330 1.00 81.62 93 GLN A CA 1
ATOM 744 C C . GLN A 1 93 ? 20.718 -2.434 -29.194 1.00 81.62 93 GLN A C 1
ATOM 746 O O . GLN A 1 93 ? 21.288 -2.682 -30.265 1.00 81.62 93 GLN A O 1
ATOM 751 N N . GLU A 1 94 ? 20.562 -1.175 -28.767 1.00 77.81 94 GLU A N 1
ATOM 752 C CA . GLU A 1 94 ? 21.156 -0.033 -29.468 1.00 77.81 94 GLU A CA 1
ATOM 753 C C . GLU A 1 94 ? 22.684 -0.076 -29.444 1.00 77.81 94 GLU A C 1
ATOM 755 O O . GLU A 1 94 ? 23.325 0.251 -30.448 1.00 77.81 94 GLU A O 1
ATOM 760 N N . HIS A 1 95 ? 23.269 -0.450 -28.306 1.00 78.81 95 HIS A N 1
ATOM 761 C CA . HIS A 1 95 ? 24.712 -0.549 -28.149 1.00 78.81 95 HIS A CA 1
ATOM 762 C C . HIS A 1 95 ? 25.292 -1.639 -29.060 1.00 78.81 95 HIS A C 1
ATOM 764 O O . HIS A 1 95 ? 26.200 -1.354 -29.843 1.00 78.81 95 HIS A O 1
ATOM 770 N N . ASP A 1 96 ? 24.709 -2.839 -29.056 1.00 76.38 96 ASP A N 1
ATOM 771 C CA . ASP A 1 96 ? 25.134 -3.955 -29.909 1.00 76.38 96 ASP A CA 1
ATOM 772 C C . ASP A 1 96 ? 25.006 -3.626 -31.401 1.00 76.38 96 ASP A C 1
ATOM 774 O O . ASP A 1 96 ? 25.902 -3.921 -32.196 1.00 76.38 96 ASP A O 1
ATOM 778 N N . THR A 1 97 ? 23.928 -2.939 -31.789 1.00 72.94 97 THR A N 1
ATOM 779 C CA . THR A 1 97 ? 23.735 -2.486 -33.173 1.00 72.94 97 THR A CA 1
ATOM 780 C C . THR A 1 97 ? 24.803 -1.462 -33.575 1.00 72.94 97 THR A C 1
ATOM 782 O O . THR A 1 97 ? 25.385 -1.575 -34.653 1.00 72.94 97 THR A O 1
ATOM 785 N N . LYS A 1 98 ? 25.116 -0.484 -32.710 1.00 72.81 98 LYS A N 1
ATOM 786 C CA . LYS A 1 98 ? 26.175 0.513 -32.960 1.00 72.81 98 LYS A CA 1
ATOM 787 C C . LYS A 1 98 ? 27.557 -0.134 -33.057 1.00 72.81 98 LYS A C 1
ATOM 789 O O . LYS A 1 98 ? 28.325 0.239 -33.940 1.00 72.81 98 LYS A O 1
ATOM 794 N N . VAL A 1 99 ? 27.865 -1.101 -32.192 1.00 74.31 99 VAL A N 1
ATOM 795 C CA . VAL A 1 99 ? 29.132 -1.849 -32.222 1.00 74.31 99 VAL A CA 1
ATOM 796 C C . VAL A 1 99 ? 29.243 -2.671 -33.506 1.00 74.31 99 VAL A C 1
ATOM 798 O O . VAL A 1 99 ? 30.269 -2.607 -34.175 1.00 74.31 99 VAL A O 1
ATOM 801 N N . SER A 1 100 ? 28.181 -3.375 -33.906 1.00 72.38 100 SER A N 1
ATOM 802 C CA . SER A 1 100 ? 28.173 -4.186 -35.129 1.00 72.38 100 SER A CA 1
ATOM 803 C C . SER A 1 100 ? 28.226 -3.365 -36.423 1.00 72.38 100 SER A C 1
ATOM 805 O O . SER A 1 100 ? 28.631 -3.908 -37.445 1.00 72.38 100 SER A O 1
ATOM 807 N N . MET A 1 101 ? 27.790 -2.101 -36.418 1.00 69.69 101 MET A N 1
ATOM 808 C CA . MET A 1 101 ? 27.840 -1.218 -37.597 1.00 69.69 101 MET A CA 1
ATOM 809 C C . MET A 1 101 ? 29.168 -0.458 -37.741 1.00 69.69 101 MET A C 1
ATOM 811 O O . MET A 1 101 ? 29.457 0.037 -38.827 1.00 69.69 101 MET A O 1
ATOM 815 N N . ASN A 1 102 ? 29.954 -0.344 -36.666 1.00 61.03 102 ASN A N 1
ATOM 816 C CA . ASN A 1 102 ? 31.283 0.288 -36.659 1.00 61.03 102 ASN A CA 1
ATOM 817 C C . ASN A 1 102 ? 32.445 -0.725 -36.734 1.00 61.03 102 ASN A C 1
ATOM 819 O O . ASN A 1 102 ? 33.604 -0.307 -36.682 1.00 61.03 102 ASN A O 1
ATOM 823 N N . GLY A 1 103 ? 32.141 -2.026 -36.808 1.00 51.47 103 GLY A N 1
ATOM 824 C CA . GLY A 1 103 ? 33.099 -3.126 -36.964 1.00 51.47 103 GLY A CA 1
ATOM 825 C C . GLY A 1 103 ? 33.223 -3.621 -38.397 1.00 51.47 103 GLY A C 1
ATOM 826 O O . GLY A 1 103 ? 32.234 -3.505 -39.154 1.00 51.47 103 GLY A O 1
#

Secondary structure (DSSP, 8-state):
--------HHHHHHHHHHHHHHHHHTHHHHH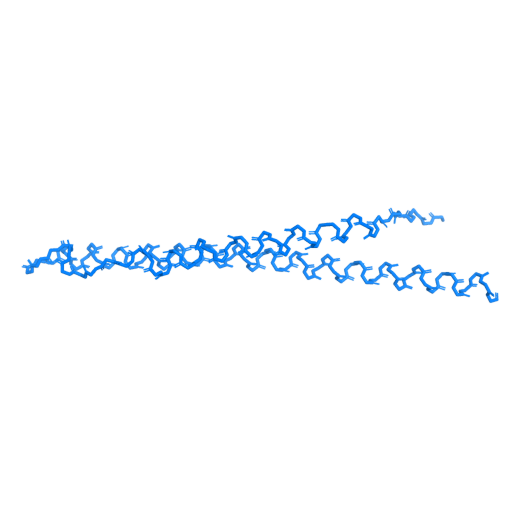IIIIIS---GGGS-SSSHHHHHHHHHHHHHHHHHHHHHHHHHHHHHHHHHHHHHHHHHHHHHHHHHHHHH--

Mean predicted aligned error: 8.21 Å

Solvent-accessible surface area (backbone atoms only — not comparable to full-atom values): 5821 Å² total; per-residue (Å²): 134,79,83,71,75,80,72,56,62,67,58,51,51,51,51,36,52,51,35,56,47,52,47,56,64,47,47,58,60,49,47,40,46,68,66,72,63,76,72,63,58,72,79,58,41,78,97,54,70,67,21,53,55,52,38,50,54,47,54,53,49,43,50,52,52,46,52,53,50,47,53,52,45,51,51,39,48,54,51,30,54,51,45,52,52,51,46,52,55,51,54,51,52,52,49,54,52,53,53,63,71,76,101

pLDDT: mean 84.61, std 12.08, range [39.56, 95.75]

Radius of gyration: 23.91 Å; Cα contacts (8 Å, |Δi|>4): 51; chains: 1; bounding box: 55×17×72 Å

Sequence (103 aa):
MGEQYKVDLHELDNVVRQLKRLQGDMDEPSQKVKYSTTIPKTAFGKDFLEATDLASAHDDMQEYMSQVVKALQDLIRDFGDKTERSRGAYEDQEHDTKVSMNG

Foldseek 3Di:
DDPPPPPPLVVLVVLLVVLVVVLVVLVVVLCCLQPVQDDPLPVLHPDDDVSVVVNVVSVVVSVVSNVVSVVVSVVSVVVSVVSVVVSVVVVVVVVVVVVVVVD